Protein AF-A0A066Z8Z9-F1 (afdb_monomer_lite)

pLDDT: mean 92.53, std 9.22, range [52.78, 98.75]

Foldseek 3Di:
DDWDWDDDPVGIDIDDDDPVVVVVVVVVVCVV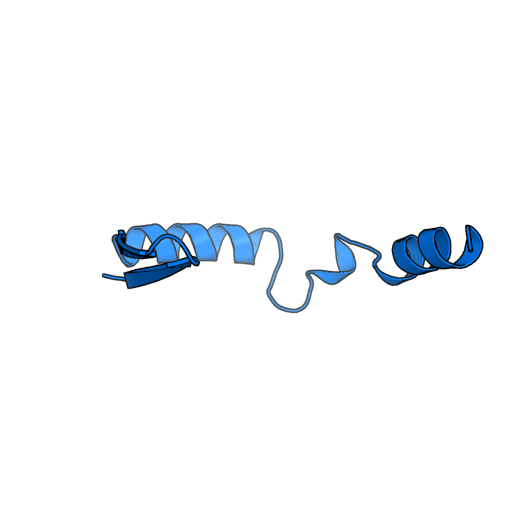APPPRVCVVPVPVVVVCVVVVVD

Structure (mmCIF, N/CA/C/O backbone):
data_AF-A0A066Z8Z9-F1
#
_entry.id   AF-A0A066Z8Z9-F1
#
loop_
_atom_site.group_PDB
_atom_site.id
_atom_site.type_symbol
_atom_site.label_atom_id
_atom_site.label_alt_id
_atom_site.label_comp_id
_atom_site.label_asym_id
_atom_site.label_entity_id
_atom_site.label_seq_id
_atom_site.pdbx_PDB_ins_code
_atom_site.Cartn_x
_atom_site.Cartn_y
_atom_site.Cartn_z
_atom_site.occupancy
_atom_site.B_iso_or_equiv
_atom_site.auth_seq_id
_atom_site.auth_comp_id
_atom_site.auth_asym_id
_atom_site.auth_atom_id
_atom_site.pdbx_PDB_model_num
ATOM 1 N N . MET A 1 1 ? -8.440 -11.005 2.066 1.00 95.62 1 MET A N 1
ATOM 2 C CA . MET A 1 1 ? -8.666 -9.568 2.335 1.00 95.62 1 MET A CA 1
ATOM 3 C C . MET A 1 1 ? -7.402 -8.994 2.937 1.00 95.62 1 MET A C 1
ATOM 5 O O . MET A 1 1 ? -6.535 -9.775 3.312 1.00 95.62 1 MET A O 1
ATOM 9 N N . VAL A 1 2 ? -7.299 -7.675 3.004 1.00 98.06 2 VAL A N 1
ATOM 10 C CA . VAL A 1 2 ? -6.286 -6.977 3.800 1.00 98.06 2 VAL A CA 1
ATOM 11 C C . VAL A 1 2 ? -7.025 -6.169 4.858 1.00 98.06 2 VAL A C 1
ATOM 13 O O . VAL A 1 2 ? -7.997 -5.495 4.521 1.00 98.06 2 VAL A O 1
ATOM 16 N N . CYS A 1 3 ? -6.590 -6.272 6.111 1.00 98.31 3 CYS A N 1
ATOM 17 C CA . CYS A 1 3 ? -7.156 -5.525 7.229 1.00 98.31 3 CYS A CA 1
ATOM 18 C C . CYS A 1 3 ? -6.187 -4.410 7.624 1.00 98.31 3 CYS A C 1
ATOM 20 O O . CYS A 1 3 ? -4.982 -4.645 7.705 1.00 98.31 3 CYS A O 1
ATOM 22 N N . ILE A 1 4 ? -6.712 -3.209 7.851 1.00 98.31 4 ILE A N 1
ATOM 23 C CA . ILE A 1 4 ? -5.937 -2.014 8.188 1.00 98.31 4 ILE A CA 1
ATOM 24 C C . ILE A 1 4 ? -6.515 -1.456 9.484 1.00 98.31 4 ILE A C 1
ATOM 26 O O . ILE A 1 4 ? -7.675 -1.045 9.513 1.00 98.31 4 ILE A O 1
ATOM 30 N N . ALA A 1 5 ? -5.715 -1.470 10.546 1.00 97.94 5 ALA A N 1
ATOM 31 C CA . ALA A 1 5 ? -6.060 -0.849 11.817 1.00 97.94 5 ALA A CA 1
ATOM 32 C C . ALA A 1 5 ? -5.507 0.580 11.850 1.00 97.94 5 ALA A C 1
ATOM 34 O O . ALA A 1 5 ? -4.339 0.800 11.523 1.00 97.94 5 ALA A O 1
ATOM 35 N N . LEU A 1 6 ? -6.356 1.536 12.215 1.00 97.94 6 LEU A N 1
ATOM 36 C CA . LEU A 1 6 ? -6.005 2.937 12.399 1.00 97.94 6 LEU A CA 1
ATOM 37 C C . LEU A 1 6 ? -6.215 3.306 13.864 1.00 97.94 6 LEU A C 1
ATOM 39 O O . LEU A 1 6 ? -7.334 3.201 14.363 1.00 97.94 6 LEU A O 1
ATOM 43 N N . SER A 1 7 ? -5.149 3.777 14.503 1.00 97.56 7 SER A N 1
ATOM 44 C CA . SER A 1 7 ? -5.124 4.130 15.922 1.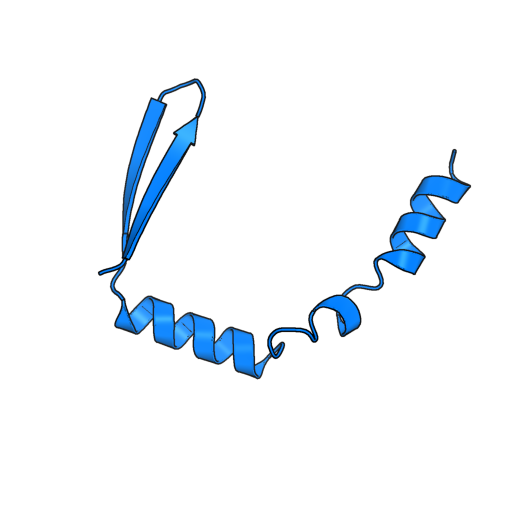00 97.56 7 SER A CA 1
ATOM 45 C C . SER A 1 7 ? -4.914 5.632 16.087 1.00 97.56 7 SER A C 1
ATOM 47 O O . SER A 1 7 ? -3.983 6.199 15.508 1.00 97.56 7 SER A O 1
ATOM 49 N N . SER A 1 8 ? -5.753 6.280 16.892 1.00 97.25 8 SER A N 1
ATOM 50 C CA . SER A 1 8 ? -5.594 7.675 17.309 1.00 97.25 8 SER A CA 1
ATOM 51 C C . SER A 1 8 ? -5.914 7.834 18.802 1.00 97.25 8 SER A C 1
ATOM 53 O O . SER A 1 8 ? -6.488 6.928 19.412 1.00 97.25 8 SER A O 1
ATOM 55 N N . PRO A 1 9 ? -5.561 8.972 19.430 1.00 97.19 9 PRO A N 1
ATOM 56 C CA . PRO A 1 9 ? -5.934 9.242 20.820 1.00 97.19 9 PRO A CA 1
ATOM 57 C C . PRO A 1 9 ? -7.444 9.130 21.086 1.00 97.19 9 PRO A C 1
ATOM 59 O O . PRO A 1 9 ? -7.854 8.798 22.196 1.00 97.19 9 PRO A O 1
ATOM 62 N N . GLU A 1 10 ? -8.268 9.400 20.074 1.00 95.44 10 GLU A N 1
ATOM 63 C CA . GLU A 1 10 ? -9.728 9.336 20.140 1.00 95.44 10 GLU A CA 1
ATOM 64 C C . GLU A 1 10 ? -10.285 7.911 19.964 1.00 95.44 10 GLU A C 1
ATOM 66 O O . GLU A 1 10 ? -11.454 7.684 20.287 1.00 95.44 10 GLU A O 1
ATOM 71 N N . GLY A 1 11 ? -9.483 6.949 19.486 1.00 95.38 11 GLY A N 1
ATOM 72 C CA . GLY A 1 11 ? -9.878 5.542 19.403 1.00 95.38 11 GLY A CA 1
ATOM 73 C C . GLY A 1 11 ? -9.243 4.739 18.265 1.00 95.38 11 GLY A C 1
ATOM 74 O O . GLY A 1 11 ? -8.235 5.116 17.675 1.00 95.38 11 GLY A O 1
ATOM 75 N N . GLU A 1 12 ? -9.870 3.600 17.964 1.00 97.62 12 GLU A N 1
ATOM 76 C CA . GLU A 1 12 ? -9.419 2.622 16.967 1.00 97.62 12 GLU A CA 1
ATOM 77 C C . GLU A 1 12 ? -10.474 2.430 15.869 1.00 97.62 12 GLU A C 1
ATOM 79 O O . GLU A 1 12 ? -11.673 2.344 16.152 1.00 97.62 12 GLU A O 1
ATOM 84 N N . ALA A 1 13 ? -10.029 2.285 14.621 1.00 98.06 13 ALA A N 1
ATOM 85 C CA . ALA A 1 13 ? -10.867 1.908 13.487 1.00 98.06 13 ALA A CA 1
ATOM 86 C C . ALA A 1 13 ? -10.257 0.727 12.722 1.00 98.06 13 ALA A C 1
ATOM 88 O O . ALA A 1 13 ? -9.053 0.690 12.471 1.00 98.06 13 ALA A O 1
ATOM 89 N N . LEU A 1 14 ? -11.100 -0.222 12.306 1.00 98.25 14 LEU A N 1
ATOM 90 C CA . LEU A 1 14 ? -10.698 -1.357 11.476 1.00 98.25 14 LEU A CA 1
ATOM 91 C C . LEU A 1 14 ? -11.349 -1.253 10.096 1.00 98.25 14 LEU A C 1
ATOM 93 O O . LEU A 1 14 ? -12.572 -1.202 9.977 1.00 98.25 14 LEU A O 1
ATOM 97 N N . LEU A 1 15 ? -10.517 -1.242 9.059 1.00 98.19 15 LEU A N 1
ATOM 98 C CA . LEU A 1 15 ? -10.927 -1.223 7.659 1.00 98.19 15 LEU A CA 1
ATOM 99 C C . LEU A 1 15 ? -10.568 -2.551 6.992 1.00 98.19 15 LEU A C 1
ATOM 101 O O . LEU A 1 15 ? -9.501 -3.114 7.241 1.00 98.19 15 LEU A O 1
ATOM 105 N N . GLU A 1 16 ? -11.424 -3.014 6.085 1.00 98.56 16 GLU A N 1
ATOM 106 C CA . GLU A 1 16 ? -11.183 -4.210 5.279 1.00 98.56 16 GLU A CA 1
ATOM 107 C C . GLU A 1 16 ? -11.205 -3.870 3.790 1.00 98.56 16 GLU A C 1
ATOM 109 O O . GLU A 1 16 ? -12.111 -3.198 3.296 1.00 98.56 16 GLU A O 1
ATOM 114 N N . ALA A 1 17 ? -10.204 -4.362 3.061 1.00 98.00 17 ALA A N 1
ATOM 115 C CA . ALA A 1 17 ? -10.071 -4.150 1.627 1.00 98.00 17 ALA A CA 1
ATOM 116 C C . ALA A 1 17 ? -9.979 -5.481 0.852 1.00 98.00 17 ALA A C 1
ATOM 118 O O . ALA A 1 17 ? -9.320 -6.439 1.295 1.00 98.00 17 ALA A O 1
ATOM 119 N N . PRO A 1 18 ? -10.573 -5.566 -0.356 1.00 98.56 18 PRO A N 1
ATOM 120 C CA . PRO A 1 18 ? -10.386 -6.710 -1.240 1.00 98.56 18 PRO A CA 1
ATOM 121 C C . PRO A 1 18 ? -8.924 -6.817 -1.690 1.00 98.56 18 PRO A C 1
ATOM 123 O O . PRO A 1 18 ? -8.407 -5.947 -2.388 1.00 98.56 18 PRO A O 1
ATOM 126 N N . ALA A 1 19 ? -8.266 -7.929 -1.350 1.00 98.38 19 ALA A N 1
ATOM 127 C CA . ALA A 1 19 ? -6.831 -8.104 -1.593 1.00 98.38 19 ALA A CA 1
ATOM 128 C C . ALA A 1 19 ? -6.454 -7.985 -3.079 1.00 98.38 19 ALA A C 1
ATOM 130 O O . ALA A 1 19 ? -5.466 -7.343 -3.404 1.00 98.38 19 ALA A O 1
ATOM 131 N N . ARG A 1 20 ? -7.272 -8.532 -3.991 1.00 98.44 20 ARG A N 1
ATOM 132 C CA . ARG A 1 20 ? -7.015 -8.451 -5.441 1.00 98.44 20 ARG A CA 1
ATOM 133 C C . ARG A 1 20 ? -7.099 -7.025 -5.983 1.00 98.44 20 ARG A C 1
ATOM 135 O O . ARG A 1 20 ? -6.319 -6.662 -6.855 1.00 98.44 20 ARG A O 1
ATOM 142 N N . ALA A 1 21 ? -8.040 -6.224 -5.482 1.00 98.44 21 ALA A N 1
ATOM 143 C CA . ALA A 1 21 ? -8.169 -4.831 -5.901 1.00 98.44 21 ALA A CA 1
ATOM 144 C C . ALA A 1 21 ? -6.969 -4.009 -5.410 1.00 98.44 21 ALA A C 1
ATOM 146 O O . ALA A 1 21 ? -6.382 -3.261 -6.189 1.00 98.44 21 ALA A O 1
ATOM 147 N N . LEU A 1 22 ? -6.560 -4.215 -4.152 1.00 98.50 22 LEU A N 1
ATOM 148 C CA . LEU A 1 22 ? -5.388 -3.558 -3.576 1.00 98.50 22 LEU A CA 1
ATOM 149 C C . LEU A 1 22 ? -4.089 -3.978 -4.282 1.00 98.50 22 LEU A C 1
ATOM 151 O O . LEU A 1 22 ? -3.294 -3.124 -4.656 1.00 98.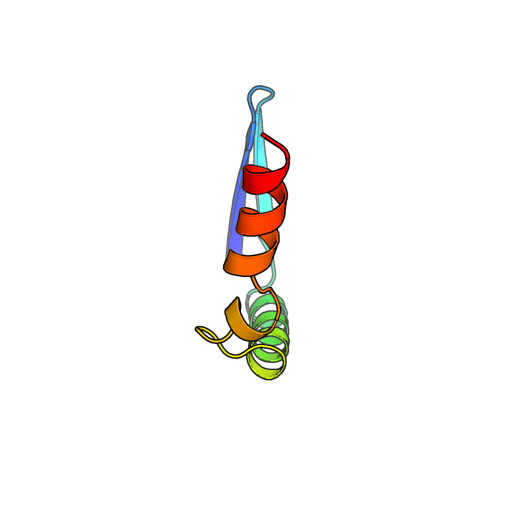50 22 LEU A O 1
ATOM 155 N N . GLU A 1 23 ? -3.906 -5.271 -4.555 1.00 98.69 23 GLU A N 1
ATOM 156 C CA . GLU A 1 23 ? -2.760 -5.786 -5.315 1.00 98.69 23 GLU A CA 1
ATOM 157 C C . GLU A 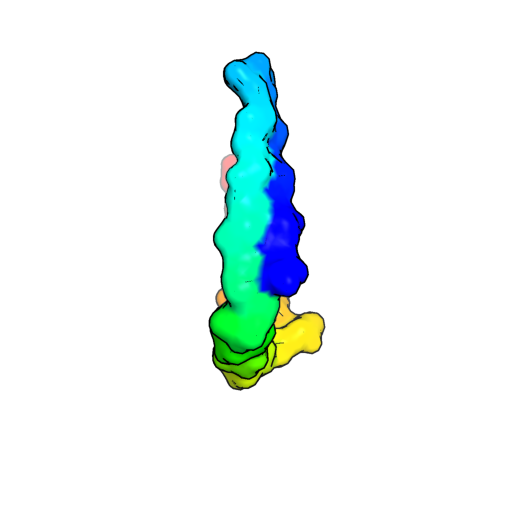1 23 ? -2.710 -5.195 -6.732 1.00 98.69 23 GLU A C 1
ATOM 159 O O . GLU A 1 23 ? -1.654 -4.772 -7.197 1.00 98.69 23 GLU A O 1
ATOM 164 N N . SER A 1 24 ? -3.848 -5.133 -7.431 1.00 98.69 24 SER A N 1
ATOM 165 C CA . SER A 1 24 ? -3.907 -4.543 -8.771 1.00 98.69 24 SER A CA 1
ATOM 166 C C . SER A 1 24 ? -3.578 -3.051 -8.764 1.00 98.69 24 SER A C 1
ATOM 168 O O . SER A 1 24 ? -3.023 -2.550 -9.743 1.00 98.69 24 SER A O 1
ATOM 170 N N . PHE A 1 25 ? -3.945 -2.335 -7.702 1.00 98.69 25 PHE A N 1
ATOM 171 C CA . PHE A 1 25 ? -3.556 -0.944 -7.517 1.00 98.69 25 PHE A CA 1
ATOM 172 C C . PHE A 1 25 ? -2.042 -0.823 -7.305 1.00 98.69 25 PHE A C 1
ATOM 174 O O . PHE A 1 25 ? -1.408 -0.074 -8.045 1.00 98.69 25 PHE A O 1
ATOM 181 N N . LEU A 1 26 ? -1.462 -1.616 -6.398 1.00 98.62 26 LEU A N 1
ATOM 182 C CA . LEU A 1 26 ? -0.021 -1.605 -6.120 1.00 98.62 26 LEU A CA 1
ATOM 183 C C . LEU A 1 26 ? 0.814 -1.964 -7.358 1.00 98.62 26 LEU A C 1
ATOM 185 O O . LEU A 1 26 ? 1.764 -1.271 -7.686 1.00 98.62 26 LEU A O 1
ATOM 189 N N . LYS A 1 27 ? 0.395 -2.943 -8.167 1.00 98.75 27 LYS A N 1
ATOM 190 C CA . LYS A 1 27 ? 1.091 -3.254 -9.432 1.00 98.75 27 LYS A CA 1
ATOM 191 C C . LYS A 1 27 ? 1.140 -2.072 -10.404 1.00 98.75 27 LYS A C 1
ATOM 193 O O . LYS A 1 27 ? 2.096 -1.935 -11.162 1.00 98.75 27 LYS A O 1
ATOM 198 N N . ARG A 1 28 ? 0.112 -1.215 -10.408 1.00 98.75 28 ARG A N 1
ATOM 199 C CA . ARG A 1 28 ? 0.109 0.007 -11.226 1.00 98.75 28 ARG A CA 1
ATOM 200 C C . ARG A 1 28 ? 1.034 1.075 -10.648 1.00 98.75 28 ARG A C 1
ATOM 202 O O . ARG A 1 28 ? 1.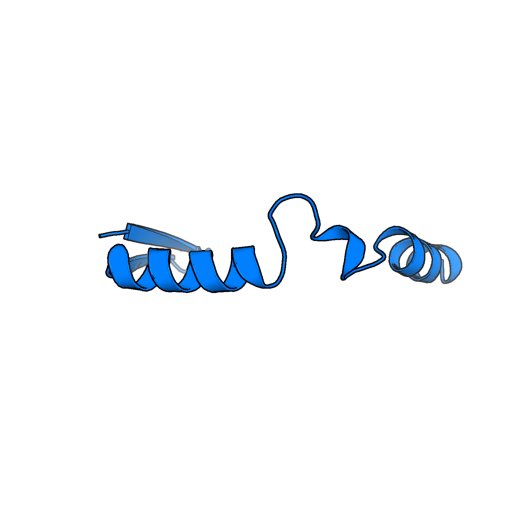638 1.800 -11.432 1.00 98.75 28 ARG A O 1
ATOM 209 N N . THR A 1 29 ? 1.144 1.178 -9.322 1.00 98.31 29 THR A N 1
ATOM 210 C CA . THR A 1 29 ? 2.101 2.096 -8.688 1.00 98.31 29 THR A CA 1
ATOM 211 C C . THR A 1 29 ? 3.530 1.628 -8.913 1.00 98.31 29 THR A C 1
ATOM 213 O O . THR A 1 29 ? 4.346 2.440 -9.323 1.00 98.31 29 THR A O 1
ATOM 216 N N . ASP A 1 30 ? 3.801 0.327 -8.792 1.00 98.50 30 ASP A N 1
ATOM 217 C CA . ASP A 1 30 ? 5.117 -0.270 -9.049 1.00 98.50 30 ASP A CA 1
ATOM 218 C C . ASP A 1 30 ? 5.546 -0.092 -10.512 1.00 98.50 30 ASP A C 1
ATOM 220 O O . ASP A 1 30 ? 6.719 0.113 -10.810 1.00 98.50 30 ASP A O 1
ATOM 224 N N . ALA A 1 31 ? 4.596 -0.145 -11.452 1.00 98.25 31 ALA A N 1
ATOM 225 C CA . ALA A 1 31 ? 4.875 0.136 -12.858 1.00 98.25 31 ALA A CA 1
ATOM 226 C C . ALA A 1 31 ? 5.204 1.618 -13.113 1.00 98.25 31 ALA A C 1
ATOM 228 O O . ALA A 1 31 ? 5.985 1.919 -14.013 1.00 98.25 31 ALA A O 1
ATOM 229 N N . ALA A 1 32 ? 4.601 2.537 -12.352 1.00 97.62 32 ALA A N 1
ATOM 230 C CA . ALA A 1 32 ? 4.855 3.971 -12.471 1.00 97.62 32 ALA A CA 1
ATOM 231 C C . ALA A 1 32 ? 6.163 4.384 -11.779 1.00 97.62 32 ALA A C 1
ATOM 233 O O . ALA A 1 32 ? 6.945 5.146 -12.339 1.00 97.62 32 ALA A O 1
ATOM 234 N N . VAL A 1 33 ? 6.401 3.860 -10.577 1.00 97.44 33 VAL A N 1
ATOM 235 C CA . VAL A 1 33 ? 7.589 4.087 -9.757 1.00 97.44 33 VAL A CA 1
ATOM 236 C C . VAL A 1 33 ? 8.020 2.732 -9.195 1.00 97.44 33 VAL A C 1
ATOM 238 O O . VAL A 1 33 ? 7.486 2.296 -8.175 1.00 97.44 33 VAL A O 1
ATOM 241 N N . PRO A 1 34 ? 8.966 2.040 -9.852 1.00 97.62 34 PRO A N 1
ATOM 242 C CA . PRO A 1 34 ? 9.476 0.776 -9.347 1.00 97.62 34 PRO A CA 1
ATOM 243 C C . PRO A 1 34 ? 10.011 0.914 -7.915 1.00 97.62 34 PRO A C 1
ATOM 245 O O . PRO A 1 34 ? 10.711 1.897 -7.637 1.00 97.62 34 PRO A O 1
ATOM 248 N N . PRO A 1 35 ? 9.749 -0.060 -7.025 1.00 97.06 35 PRO A N 1
ATOM 249 C CA . PRO A 1 35 ? 10.280 -0.030 -5.667 1.00 97.06 35 PRO A CA 1
ATOM 250 C C . PRO A 1 35 ? 11.802 0.166 -5.652 1.00 97.06 35 PRO A C 1
ATOM 252 O O . PRO A 1 35 ? 12.532 -0.471 -6.417 1.00 97.06 35 PRO A O 1
ATOM 255 N N . GLY A 1 36 ? 12.285 1.067 -4.800 1.00 95.19 36 GLY A N 1
ATOM 256 C CA . GLY A 1 36 ? 13.691 1.483 -4.736 1.00 95.19 36 GLY A CA 1
ATOM 257 C C . GLY A 1 36 ? 14.074 2.619 -5.696 1.00 95.19 36 GLY A C 1
ATOM 258 O O . GLY A 1 36 ? 15.217 3.083 -5.666 1.00 95.19 36 GLY A O 1
ATOM 259 N N . THR A 1 37 ? 13.159 3.094 -6.550 1.00 94.88 37 THR A N 1
ATOM 260 C CA . THR A 1 37 ? 13.386 4.231 -7.468 1.00 94.88 37 THR A CA 1
ATOM 261 C C . THR A 1 37 ? 12.619 5.498 -7.084 1.00 94.88 37 THR A C 1
ATOM 263 O O . THR A 1 37 ? 12.599 6.472 -7.838 1.00 94.88 37 THR A O 1
ATOM 266 N N . GLU A 1 38 ? 12.024 5.522 -5.894 1.00 94.38 38 GLU A N 1
ATOM 267 C CA . GLU A 1 38 ? 11.202 6.622 -5.386 1.00 94.38 38 GLU A CA 1
ATOM 268 C C . GLU A 1 38 ? 11.995 7.936 -5.338 1.00 94.38 38 GLU A C 1
ATOM 270 O O . GLU A 1 38 ? 11.505 8.967 -5.792 1.00 94.38 38 GLU A O 1
ATOM 275 N N . HIS A 1 39 ? 13.264 7.878 -4.916 1.00 88.12 39 HIS A N 1
ATOM 276 C CA . HIS A 1 39 ? 14.190 9.020 -4.849 1.00 88.12 39 HIS A CA 1
ATOM 277 C C . HIS A 1 39 ? 14.396 9.744 -6.189 1.00 88.12 39 HIS A C 1
ATOM 279 O O . HIS A 1 39 ? 14.751 10.915 -6.221 1.00 88.12 39 HIS A O 1
ATOM 285 N N . ARG A 1 40 ? 14.160 9.075 -7.324 1.00 90.62 40 ARG A N 1
ATOM 286 C CA . ARG A 1 40 ? 14.275 9.712 -8.648 1.00 90.62 40 ARG A CA 1
ATOM 287 C C . ARG A 1 40 ? 13.133 10.683 -8.935 1.00 90.62 40 ARG A C 1
ATOM 289 O O . ARG A 1 40 ? 13.240 11.489 -9.853 1.00 90.62 40 ARG A O 1
ATOM 296 N N . HIS A 1 41 ? 12.045 10.576 -8.178 1.00 89.19 41 HIS A N 1
ATOM 297 C CA . HIS A 1 41 ? 10.835 11.376 -8.333 1.00 89.19 41 HIS A CA 1
ATOM 298 C C . HIS A 1 41 ? 10.727 12.475 -7.269 1.00 89.19 41 HIS A C 1
ATOM 300 O O . HIS A 1 41 ? 9.848 13.329 -7.365 1.00 89.19 41 HIS A O 1
ATOM 306 N N . PHE A 1 42 ? 11.618 12.468 -6.274 1.00 79.19 42 PHE A N 1
ATOM 307 C CA . PHE A 1 42 ? 11.692 13.473 -5.226 1.00 79.19 42 PHE A CA 1
ATOM 308 C C . PHE A 1 42 ? 13.143 13.636 -4.770 1.00 79.19 42 PHE A C 1
ATOM 310 O O . PHE A 1 42 ? 13.704 12.747 -4.128 1.00 79.19 42 PHE A O 1
ATOM 317 N N . ASP A 1 43 ? 13.742 14.773 -5.120 1.00 79.19 43 ASP A N 1
ATOM 318 C CA . ASP A 1 43 ? 15.111 15.111 -4.735 1.00 79.19 43 ASP A CA 1
ATOM 319 C C . ASP A 1 43 ? 15.128 15.629 -3.291 1.00 79.19 43 ASP A C 1
ATOM 321 O O . ASP A 1 43 ? 15.099 16.831 -3.021 1.00 79.19 43 ASP A O 1
ATOM 325 N N . LEU A 1 44 ? 15.109 14.676 -2.360 1.00 77.75 44 LEU A N 1
ATOM 326 C CA . LEU A 1 44 ? 15.130 14.929 -0.923 1.00 77.75 44 LEU A CA 1
ATOM 327 C C . LEU A 1 44 ? 16.352 15.766 -0.521 1.00 77.75 44 LEU A C 1
ATOM 329 O O . LEU A 1 44 ? 16.225 16.627 0.341 1.00 77.75 44 LEU A O 1
ATOM 333 N N . ASP A 1 45 ? 17.511 15.541 -1.145 1.00 78.38 45 ASP A N 1
ATOM 334 C CA . ASP A 1 45 ? 18.753 16.244 -0.810 1.00 78.38 45 ASP A CA 1
ATOM 335 C C . ASP A 1 45 ? 18.667 17.722 -1.189 1.00 78.38 45 ASP A C 1
ATOM 337 O O . ASP A 1 45 ? 19.083 18.597 -0.422 1.00 78.38 45 ASP A O 1
ATOM 341 N N . ARG A 1 46 ? 18.069 18.021 -2.345 1.00 81.00 46 ARG A N 1
ATOM 342 C CA . ARG A 1 46 ? 17.785 19.396 -2.751 1.00 81.00 46 ARG A CA 1
ATOM 343 C C . ARG A 1 46 ? 16.774 20.067 -1.822 1.00 81.00 46 ARG A C 1
ATOM 345 O O . ARG A 1 46 ? 17.013 21.195 -1.400 1.00 81.00 46 ARG A O 1
ATOM 352 N N . GLU A 1 47 ? 15.672 19.403 -1.486 1.00 82.19 47 GLU A N 1
ATOM 353 C CA . GLU A 1 47 ? 14.651 19.976 -0.594 1.00 82.19 47 GLU A CA 1
ATOM 354 C C . GLU A 1 47 ? 15.182 20.173 0.838 1.00 82.19 47 GLU A C 1
ATOM 356 O O . GLU A 1 47 ? 14.958 21.217 1.450 1.00 82.19 47 GLU A O 1
ATOM 361 N N . LEU A 1 48 ? 15.976 19.230 1.355 1.00 83.88 48 LEU A N 1
ATOM 362 C CA . LEU A 1 48 ? 16.689 19.378 2.628 1.00 83.88 48 LEU A CA 1
ATOM 363 C C . LEU A 1 48 ? 17.673 20.546 2.589 1.00 83.88 48 LEU A C 1
ATOM 365 O O . LEU A 1 48 ? 17.742 21.317 3.544 1.00 83.88 48 LEU A O 1
ATOM 369 N N . SER A 1 49 ? 18.410 20.699 1.486 1.00 85.94 49 SER A N 1
ATOM 370 C CA . SER A 1 49 ? 19.324 21.830 1.303 1.00 85.94 49 SER A CA 1
ATOM 371 C C . SER A 1 49 ? 18.580 23.165 1.345 1.00 85.94 49 SER A C 1
ATOM 373 O O . SER A 1 49 ? 19.089 24.111 1.938 1.00 85.94 49 SER A O 1
ATOM 375 N N . HIS A 1 50 ? 17.370 23.245 0.779 1.00 84.69 50 HIS A N 1
ATOM 376 C CA . HIS A 1 50 ? 16.525 24.436 0.886 1.00 84.69 50 HIS A CA 1
ATOM 377 C C . HIS A 1 50 ? 16.128 24.732 2.338 1.00 84.69 50 HIS A C 1
ATOM 379 O O . HIS A 1 50 ? 16.354 25.844 2.805 1.00 84.69 50 HIS A O 1
ATOM 385 N N . ILE A 1 51 ? 15.619 23.740 3.074 1.00 87.50 51 ILE A N 1
ATOM 386 C CA . ILE A 1 51 ? 15.175 23.923 4.468 1.00 87.50 51 ILE A CA 1
ATOM 387 C C . ILE A 1 51 ? 16.340 24.338 5.382 1.00 87.50 51 ILE A C 1
ATOM 389 O O . ILE A 1 51 ? 16.195 25.218 6.230 1.00 87.50 51 ILE A O 1
ATOM 393 N N . LEU A 1 52 ? 17.508 23.712 5.214 1.00 87.75 52 LEU A N 1
ATOM 394 C CA . LEU A 1 52 ? 18.680 23.967 6.055 1.00 87.75 52 LEU A CA 1
ATOM 395 C C . LEU A 1 52 ? 19.422 25.259 5.684 1.00 87.75 52 LEU A C 1
ATOM 397 O O . LEU A 1 52 ? 2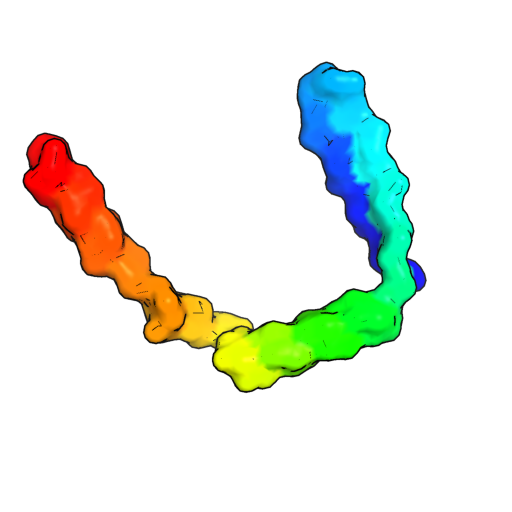0.112 25.810 6.535 1.00 87.75 52 LEU A O 1
ATOM 401 N N . ALA A 1 53 ? 19.295 25.748 4.446 1.00 82.56 53 ALA A N 1
ATOM 402 C CA . ALA A 1 53 ? 19.838 27.046 4.037 1.00 82.56 53 ALA A CA 1
ATOM 403 C C . ALA A 1 53 ? 18.972 28.235 4.494 1.00 82.56 53 ALA A C 1
ATOM 405 O O . ALA A 1 53 ? 19.459 29.362 4.536 1.00 82.56 53 ALA A O 1
ATOM 406 N N . GLU A 1 54 ? 17.702 27.993 4.829 1.00 66.75 54 GLU A N 1
ATOM 407 C CA . GLU A 1 54 ? 16.784 28.983 5.412 1.00 66.75 54 GLU A CA 1
ATOM 408 C C . GLU A 1 54 ? 16.874 29.066 6.953 1.00 66.75 54 GLU A C 1
ATOM 410 O O . GLU A 1 54 ? 16.097 29.797 7.571 1.00 66.75 54 GLU A O 1
ATOM 415 N N . SER A 1 55 ? 17.814 28.335 7.572 1.00 52.78 55 SER A N 1
ATOM 416 C CA . SER A 1 55 ? 18.064 28.299 9.026 1.00 52.78 55 SER A CA 1
ATOM 417 C C . SER A 1 55 ? 19.267 29.136 9.465 1.00 52.78 55 SER A C 1
ATOM 419 O O . SER A 1 55 ? 20.263 29.207 8.711 1.00 52.78 55 SER A O 1
#

Organism: NCBI:txid1348663

InterPro domains:
  IPR006776 Sporulation-specific cell division protein SsgB [PF04686] (2-38)
  IPR038658 Sporulation-specific cell division protein SsgB superfamily [G3DSA:2.30.31.20] (1-53)

Sequence (55 aa):
MVCIALSSPEGEALLEAPARALESFLKRTDAAVPPGTEHRHFDLDRELSHILAES

Radius of gyration: 17.6 Å; chains: 1; bounding box: 31×39×34 Å

Secondary structure (DSSP, 8-state):
-EEEEEEETTEEEEEEE-HHHHHHHHHHHHHHS-TT-GGGS--HHHHHHHHHHT-